Protein AF-A0A5B7HEW7-F1 (afdb_monomer_lite)

Radius of gyration: 14.36 Å; chains: 1; bounding box: 49×28×37 Å

Secondary structure (DSSP, 8-state):
--------PPSS--SS-EEEEEE-SS-TTEEEEEETTSEEEEEETTTTEEEEEEE-SS-----EE-TTS-EE----------

Organism: Portunus trituberculatus (NCBI:txid210409)

Structure (mmCIF, N/CA/C/O backbone):
data_AF-A0A5B7HEW7-F1
#
_entry.id   AF-A0A5B7HEW7-F1
#
loop_
_atom_site.group_PDB
_atom_site.id
_atom_site.type_symbol
_atom_site.label_atom_id
_atom_site.label_alt_id
_atom_site.label_comp_id
_atom_site.label_asym_id
_atom_site.label_entity_id
_atom_site.label_seq_id
_atom_site.pdbx_PDB_ins_code
_atom_site.Cartn_x
_atom_site.Cartn_y
_atom_site.Cartn_z
_atom_site.occupancy
_atom_site.B_iso_or_equiv
_atom_site.auth_seq_id
_atom_site.auth_comp_id
_atom_site.auth_asym_id
_atom_site.auth_atom_id
_atom_site.pdbx_PDB_model_num
ATOM 1 N N . MET A 1 1 ? 29.657 -16.355 -10.511 1.00 48.09 1 MET A N 1
ATOM 2 C CA . MET A 1 1 ? 28.304 -16.111 -11.053 1.00 48.09 1 MET A CA 1
ATOM 3 C C . MET A 1 1 ? 27.560 -15.279 -10.027 1.00 48.09 1 MET A C 1
ATOM 5 O O . MET A 1 1 ? 27.286 -15.801 -8.958 1.00 48.09 1 MET A O 1
ATOM 9 N N . SER A 1 2 ? 27.340 -13.984 -10.270 1.00 63.75 2 SER A N 1
ATOM 10 C CA . SER A 1 2 ? 26.440 -13.219 -9.403 1.00 63.75 2 SER A CA 1
ATOM 11 C C . SER A 1 2 ? 25.019 -13.666 -9.719 1.00 63.75 2 SER A C 1
ATOM 13 O O . SER A 1 2 ? 24.603 -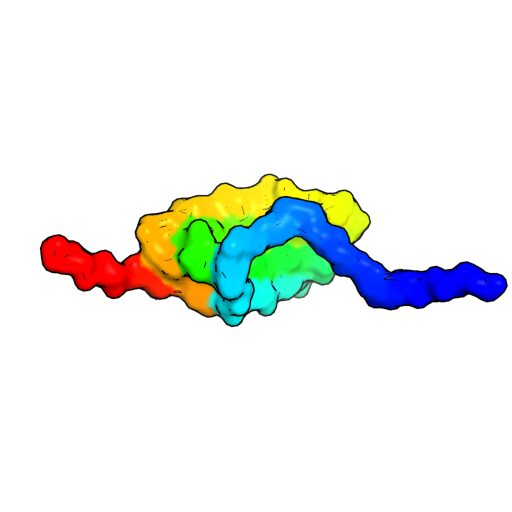13.566 -10.876 1.00 63.75 2 SER A O 1
ATOM 15 N N . GLU A 1 3 ? 24.285 -14.172 -8.735 1.00 61.78 3 GLU A N 1
ATOM 16 C CA . GLU A 1 3 ? 22.841 -14.320 -8.885 1.00 61.78 3 GLU A CA 1
ATOM 17 C C . GLU A 1 3 ? 22.265 -12.955 -9.268 1.00 61.78 3 GLU A C 1
ATOM 19 O O . GLU A 1 3 ? 22.392 -11.977 -8.527 1.00 61.78 3 GLU A O 1
ATOM 24 N N . SER A 1 4 ? 21.671 -12.866 -10.459 1.00 74.12 4 SER A N 1
ATOM 25 C CA . SER A 1 4 ? 20.820 -11.725 -10.775 1.00 74.12 4 SER A CA 1
ATOM 26 C C . SER A 1 4 ? 19.595 -11.840 -9.892 1.00 74.12 4 SER A C 1
ATOM 28 O O . SER A 1 4 ? 18.737 -12.695 -10.099 1.00 74.12 4 SER A O 1
ATOM 30 N N . ARG A 1 5 ? 19.547 -11.001 -8.863 1.00 74.19 5 ARG A N 1
ATOM 31 C CA . ARG A 1 5 ? 18.431 -10.962 -7.934 1.00 74.19 5 ARG A CA 1
ATOM 32 C C . ARG A 1 5 ? 17.211 -10.391 -8.661 1.00 74.19 5 ARG A C 1
ATOM 34 O O . ARG A 1 5 ? 17.169 -9.199 -8.947 1.00 74.19 5 ARG A O 1
ATOM 41 N N . MET A 1 6 ? 16.234 -11.241 -8.971 1.00 87.06 6 MET A N 1
ATOM 42 C CA . MET A 1 6 ? 15.002 -10.843 -9.675 1.00 87.06 6 MET A CA 1
ATOM 43 C C . MET A 1 6 ? 13.938 -10.239 -8.745 1.00 87.06 6 MET A C 1
ATOM 45 O O . MET A 1 6 ? 12.888 -9.800 -9.203 1.00 87.06 6 MET A O 1
ATOM 49 N N . GLU A 1 7 ? 14.206 -10.195 -7.440 1.00 89.12 7 GLU A N 1
ATOM 50 C CA . GLU A 1 7 ? 13.278 -9.716 -6.420 1.00 89.12 7 GLU A CA 1
ATOM 51 C C . GLU A 1 7 ? 13.999 -8.927 -5.327 1.00 89.12 7 GLU A C 1
ATOM 53 O O . GLU A 1 7 ? 15.184 -9.116 -5.061 1.00 89.12 7 GLU A O 1
ATOM 58 N N . PHE A 1 8 ? 13.284 -8.046 -4.637 1.00 91.56 8 PHE A N 1
ATOM 59 C CA . PHE A 1 8 ? 13.807 -7.374 -3.456 1.00 91.56 8 PHE A CA 1
ATOM 60 C C . PHE A 1 8 ? 12.689 -7.091 -2.458 1.00 91.56 8 PHE A C 1
ATOM 62 O O . PHE A 1 8 ? 11.514 -7.008 -2.808 1.00 91.56 8 PHE A O 1
ATOM 69 N N . ARG A 1 9 ? 13.068 -6.943 -1.185 1.00 91.25 9 ARG A N 1
ATOM 70 C CA . ARG A 1 9 ? 12.132 -6.627 -0.106 1.00 91.25 9 ARG A CA 1
ATOM 71 C C . ARG A 1 9 ? 11.9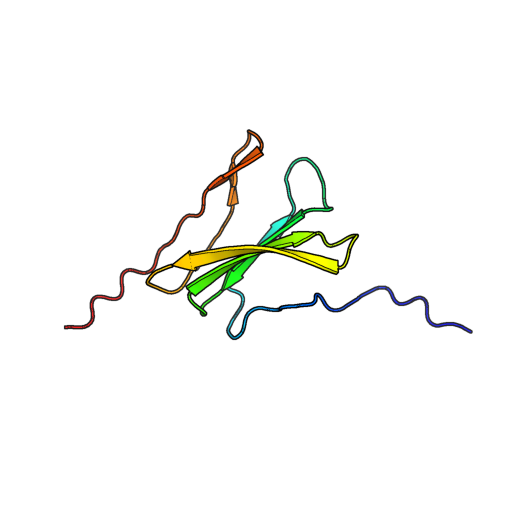93 -5.115 0.044 1.00 91.25 9 ARG A C 1
ATOM 73 O O . ARG A 1 9 ? 13.001 -4.403 0.118 1.00 91.25 9 ARG A O 1
ATOM 80 N N . LEU A 1 10 ? 10.747 -4.657 0.137 1.00 92.69 10 LEU A N 1
ATOM 81 C CA . LEU A 1 10 ? 10.440 -3.270 0.459 1.00 92.69 10 LEU A CA 1
ATOM 82 C C . LEU A 1 10 ? 10.776 -2.964 1.923 1.00 92.69 10 LEU A C 1
ATOM 84 O O . LEU A 1 10 ? 10.577 -3.801 2.803 1.00 92.69 10 LEU A O 1
ATOM 88 N N . LYS A 1 11 ? 11.296 -1.769 2.197 1.00 92.56 11 LYS A N 1
ATOM 89 C CA . LYS A 1 11 ? 11.449 -1.262 3.572 1.00 92.56 11 LYS A CA 1
ATOM 90 C C . LYS A 1 11 ? 10.090 -0.841 4.135 1.00 92.56 11 LYS A C 1
ATOM 92 O O . LYS A 1 11 ? 9.194 -0.516 3.368 1.00 92.56 11 LYS A O 1
ATOM 97 N N . ASN A 1 12 ? 9.951 -0.790 5.463 1.00 91.00 12 ASN A N 1
ATOM 98 C CA . ASN A 1 12 ? 8.729 -0.335 6.149 1.00 91.00 12 ASN A CA 1
ATOM 99 C C . ASN A 1 12 ? 7.467 -1.080 5.680 1.00 91.00 12 ASN A C 1
ATOM 101 O O . ASN A 1 12 ? 6.460 -0.466 5.317 1.00 91.00 12 ASN A O 1
ATOM 105 N N . THR A 1 13 ? 7.530 -2.412 5.667 1.00 90.75 13 THR A N 1
ATOM 106 C CA . THR A 1 13 ? 6.390 -3.267 5.315 1.00 90.75 13 THR A CA 1
ATOM 107 C C . THR A 1 13 ? 5.260 -3.140 6.339 1.00 90.75 13 THR A C 1
ATOM 109 O O . THR A 1 13 ? 5.528 -2.803 7.498 1.00 90.75 13 THR A O 1
ATOM 112 N N . PRO A 1 14 ? 4.001 -3.396 5.942 1.00 92.75 14 PRO A N 1
ATOM 113 C CA . PRO A 1 14 ? 2.890 -3.519 6.880 1.00 92.75 14 PRO A CA 1
ATOM 114 C C . PRO A 1 14 ? 3.180 -4.511 8.008 1.00 92.75 14 PRO A C 1
ATOM 116 O O . PRO A 1 14 ? 3.917 -5.478 7.810 1.00 92.75 14 PRO A O 1
ATOM 119 N N . ASN A 1 15 ? 2.619 -4.242 9.188 1.00 92.88 15 ASN A N 1
ATOM 120 C CA . ASN A 1 15 ? 2.831 -5.068 10.384 1.00 92.88 15 ASN A CA 1
ATOM 121 C C . ASN A 1 15 ? 1.810 -6.212 10.511 1.00 92.88 15 ASN A C 1
ATOM 123 O O . ASN A 1 15 ? 1.863 -6.968 11.475 1.00 92.88 15 ASN A O 1
ATOM 127 N N . ASP A 1 16 ? 0.884 -6.317 9.557 1.00 93.31 16 ASP A N 1
ATOM 128 C CA . ASP A 1 16 ? -0.186 -7.313 9.523 1.00 93.31 16 ASP A CA 1
ATOM 129 C C . ASP A 1 16 ? -0.497 -7.702 8.061 1.00 93.31 16 ASP A C 1
ATOM 131 O O . ASP A 1 16 ? 0.184 -7.274 7.122 1.00 93.31 16 ASP A O 1
ATOM 135 N N . CYS A 1 17 ? -1.520 -8.530 7.860 1.00 93.62 17 CYS A N 1
ATOM 136 C CA . CYS A 1 17 ? -1.914 -9.109 6.587 1.00 93.62 17 CYS A CA 1
ATOM 137 C C . CYS A 1 17 ? -2.190 -8.043 5.519 1.00 93.62 17 CYS A C 1
ATOM 139 O O . CYS A 1 17 ? -3.108 -7.227 5.642 1.00 93.62 17 CYS A O 1
ATOM 141 N N . ILE A 1 18 ? -1.450 -8.127 4.414 1.00 95.00 18 ILE A N 1
ATOM 142 C CA . ILE A 1 18 ? -1.694 -7.338 3.204 1.00 95.00 18 ILE A CA 1
ATOM 143 C C . ILE A 1 18 ? -2.967 -7.853 2.530 1.00 95.00 18 ILE A C 1
ATOM 145 O O . ILE A 1 18 ? -3.095 -9.050 2.287 1.00 95.00 18 ILE A O 1
ATOM 149 N N . GLN A 1 19 ? -3.895 -6.951 2.216 1.00 94.00 19 GLN A N 1
ATOM 150 C CA . GLN A 1 19 ? -5.180 -7.294 1.593 1.00 94.00 19 GLN A CA 1
ATOM 151 C C . GLN A 1 19 ? -5.225 -6.966 0.109 1.00 94.00 19 GLN A C 1
ATOM 153 O O . GLN A 1 19 ? -5.798 -7.709 -0.681 1.00 94.00 19 GLN A O 1
ATOM 158 N N . SER A 1 20 ? -4.607 -5.855 -0.285 1.00 93.50 20 SER A N 1
ATOM 159 C CA . SER A 1 20 ? -4.618 -5.407 -1.670 1.00 93.50 20 SER A CA 1
ATOM 160 C C . SER A 1 20 ? -3.339 -4.663 -2.001 1.00 93.50 20 SER A C 1
ATOM 162 O O . SER A 1 20 ? -2.799 -3.919 -1.179 1.00 93.50 20 SER A O 1
ATOM 164 N N . VAL A 1 21 ? -2.868 -4.875 -3.225 1.00 94.19 21 VAL A N 1
ATOM 165 C CA . VAL A 1 21 ? -1.734 -4.174 -3.817 1.00 94.19 21 VAL A CA 1
ATOM 166 C C . VAL A 1 21 ? -2.133 -3.676 -5.200 1.00 94.19 21 VAL A C 1
ATOM 168 O O . VAL A 1 21 ? -2.746 -4.416 -5.975 1.00 94.19 21 VAL A O 1
ATOM 171 N N . LYS A 1 22 ? -1.812 -2.421 -5.518 1.00 93.00 22 LYS A N 1
ATOM 172 C CA . LYS A 1 22 ? -2.072 -1.820 -6.835 1.00 93.00 22 LYS A CA 1
ATOM 173 C C . LYS A 1 22 ? -0.857 -1.027 -7.285 1.00 93.00 22 LYS A C 1
ATOM 175 O O . LYS A 1 22 ? -0.346 -0.211 -6.524 1.00 93.00 22 LYS A O 1
ATOM 180 N N . PHE A 1 23 ? -0.420 -1.228 -8.522 1.00 92.81 23 PHE A N 1
ATOM 181 C CA . PHE A 1 23 ? 0.548 -0.328 -9.144 1.00 92.81 23 PHE A CA 1
ATOM 182 C C . PHE A 1 23 ? -0.141 0.945 -9.638 1.00 92.81 23 PHE A C 1
ATOM 184 O O . PHE A 1 23 ? -1.330 0.935 -9.968 1.00 92.81 23 PHE A O 1
ATOM 191 N N . GLY A 1 24 ? 0.614 2.040 -9.673 1.00 88.75 24 GLY A N 1
ATOM 192 C CA . GLY A 1 24 ? 0.152 3.309 -10.214 1.00 88.75 24 GLY A CA 1
ATOM 193 C C . GLY A 1 24 ? -0.259 3.168 -11.687 1.00 88.75 24 GLY A C 1
ATOM 194 O O . GLY A 1 24 ? 0.446 2.509 -12.451 1.00 88.75 24 GLY A O 1
ATOM 195 N N . PRO A 1 25 ? -1.363 3.804 -12.120 1.00 85.25 25 PRO A N 1
ATOM 196 C CA . PRO A 1 25 ? -1.882 3.655 -13.482 1.00 85.25 25 PRO A CA 1
ATOM 197 C C . PRO A 1 25 ? -0.953 4.264 -14.542 1.00 85.25 25 PRO A C 1
ATOM 199 O O . PRO A 1 25 ? -0.899 3.776 -15.664 1.00 85.25 25 PRO A O 1
ATOM 202 N N . SER A 1 26 ? -0.211 5.314 -14.180 1.00 85.00 26 SER A N 1
ATOM 203 C CA . SER A 1 26 ? 0.705 6.022 -15.085 1.00 85.00 26 SER A CA 1
ATOM 204 C C . SER A 1 26 ? 2.141 5.494 -15.024 1.00 85.00 26 SER A C 1
ATOM 206 O O . SER A 1 26 ? 2.914 5.703 -15.952 1.00 85.00 26 SER A O 1
ATOM 208 N N . SER A 1 27 ? 2.532 4.867 -13.910 1.00 86.31 27 SER A N 1
ATOM 209 C CA . SER A 1 27 ? 3.895 4.382 -13.686 1.00 86.31 27 SER A CA 1
ATOM 210 C C . SER A 1 27 ? 3.916 3.266 -12.647 1.00 86.31 27 SER A C 1
ATOM 212 O O . SER A 1 27 ? 3.390 3.419 -11.542 1.00 86.31 27 SER A O 1
ATOM 214 N N . SER A 1 28 ? 4.628 2.185 -12.970 1.00 88.88 28 SER A N 1
ATOM 215 C CA . SER A 1 28 ? 4.906 1.071 -12.056 1.00 88.88 28 SER A CA 1
ATOM 216 C C . SER A 1 28 ? 5.900 1.425 -10.942 1.00 88.88 28 SER A C 1
ATOM 218 O O . SER A 1 28 ? 6.192 0.580 -10.102 1.00 88.88 28 SER A O 1
ATOM 220 N N . GLN A 1 29 ? 6.412 2.661 -10.899 1.00 93.19 29 GLN A N 1
ATOM 221 C CA . GLN A 1 29 ? 7.236 3.154 -9.791 1.00 93.19 29 GLN A CA 1
ATOM 222 C C . GLN A 1 29 ? 6.457 3.203 -8.473 1.00 93.19 29 GLN A C 1
ATOM 224 O O . GLN A 1 29 ? 7.039 3.011 -7.406 1.00 93.19 29 GLN A O 1
ATOM 229 N N . PHE A 1 30 ? 5.155 3.483 -8.533 1.00 92.62 30 PHE A N 1
ATOM 230 C CA . PHE A 1 30 ? 4.336 3.638 -7.340 1.00 92.62 30 PHE A CA 1
ATOM 231 C C . PHE A 1 30 ? 3.521 2.382 -7.063 1.00 92.62 30 PHE A C 1
ATOM 233 O O . PHE A 1 30 ? 2.852 1.860 -7.954 1.00 92.62 30 PHE A O 1
ATOM 240 N N . LEU A 1 31 ? 3.548 1.931 -5.812 1.00 93.94 31 LEU A N 1
ATOM 241 C CA . LEU A 1 31 ? 2.799 0.774 -5.334 1.00 93.94 31 LEU A CA 1
ATOM 242 C C . LEU A 1 31 ? 1.976 1.172 -4.111 1.00 93.94 31 LEU A C 1
ATOM 244 O O . LEU A 1 31 ? 2.528 1.601 -3.099 1.00 93.94 31 LEU A O 1
ATOM 248 N N . LEU A 1 32 ? 0.661 1.026 -4.202 1.00 93.38 32 LEU A N 1
ATOM 249 C CA . LEU A 1 32 ? -0.267 1.228 -3.097 1.00 93.38 32 LEU A CA 1
ATOM 250 C C . LEU A 1 32 ? -0.551 -0.115 -2.425 1.00 93.38 32 LEU A C 1
ATOM 252 O O . LEU A 1 32 ? -0.773 -1.109 -3.117 1.00 93.38 32 LEU A O 1
ATOM 256 N N . VAL A 1 33 ? -0.531 -0.140 -1.096 1.00 95.00 33 VAL A N 1
ATOM 257 C CA . VAL A 1 33 ? -0.704 -1.351 -0.286 1.00 95.00 33 VAL A CA 1
ATOM 258 C C . VAL A 1 33 ? -1.722 -1.084 0.816 1.00 95.00 33 VAL A C 1
ATOM 260 O O . VAL A 1 33 ? -1.545 -0.146 1.593 1.00 95.00 33 VAL A O 1
ATOM 263 N N . ALA A 1 34 ? -2.759 -1.916 0.894 1.00 94.44 34 ALA A N 1
ATOM 264 C CA . ALA A 1 34 ? -3.749 -1.940 1.969 1.00 94.44 34 ALA A CA 1
ATOM 265 C C . ALA A 1 34 ? -3.485 -3.112 2.920 1.00 94.44 34 ALA A C 1
ATOM 267 O O . ALA A 1 34 ? -3.086 -4.195 2.478 1.00 94.44 34 ALA A O 1
ATOM 268 N N . SER A 1 35 ? -3.713 -2.904 4.215 1.00 94.44 35 SER A N 1
ATOM 269 C CA . SER A 1 35 ? -3.373 -3.876 5.252 1.00 94.44 35 SER A CA 1
ATOM 270 C C . SER A 1 35 ? -4.351 -3.866 6.437 1.00 94.44 35 SER A C 1
ATOM 272 O O . SER A 1 35 ? -5.012 -2.862 6.727 1.00 94.44 35 SER A O 1
ATOM 274 N N . TRP A 1 36 ? -4.413 -4.999 7.147 1.00 93.75 36 TRP A N 1
ATOM 275 C CA . TRP A 1 36 ? -5.158 -5.163 8.405 1.00 93.75 36 TRP A CA 1
ATOM 276 C C . TRP A 1 36 ? -4.598 -4.354 9.573 1.00 93.75 36 TRP A C 1
ATOM 278 O O . TRP A 1 36 ? -5.349 -4.017 10.485 1.00 93.75 36 TRP A O 1
ATOM 288 N N . ASP A 1 37 ? -3.343 -3.899 9.488 1.00 93.06 37 ASP A N 1
ATOM 289 C CA . ASP A 1 37 ? -2.733 -2.965 10.453 1.00 93.06 37 ASP A CA 1
ATOM 290 C C . ASP A 1 37 ? -3.344 -1.547 10.403 1.00 93.06 37 ASP A C 1
ATOM 292 O O . ASP A 1 37 ? -2.787 -0.588 10.946 1.00 93.06 37 ASP A O 1
ATOM 296 N N . LYS A 1 38 ? -4.502 -1.420 9.744 1.00 92.31 38 LYS A N 1
ATOM 297 C CA . LYS A 1 38 ? -5.281 -0.204 9.539 1.00 92.31 38 LYS A CA 1
ATOM 298 C C . LYS A 1 38 ? -4.514 0.851 8.745 1.00 92.31 38 LYS A C 1
ATOM 300 O O . LYS A 1 38 ? -4.829 2.033 8.849 1.00 92.31 38 LYS A O 1
ATOM 305 N N . SER A 1 39 ? -3.507 0.455 7.965 1.00 92.81 39 SER A N 1
ATOM 306 C CA . SER A 1 39 ? -2.714 1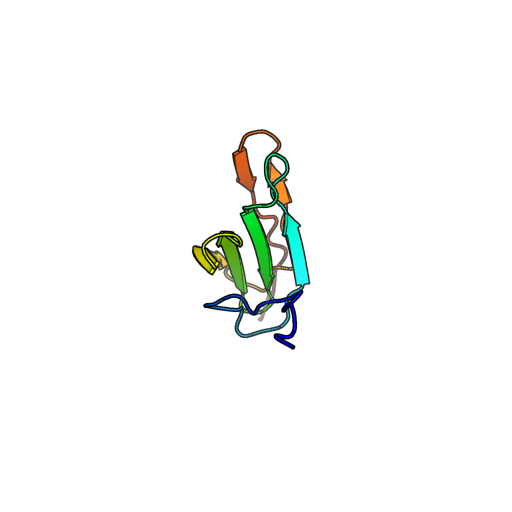.383 7.164 1.00 92.81 39 SER A CA 1
ATOM 307 C C . SER A 1 39 ? -2.897 1.180 5.660 1.00 92.81 39 SER A C 1
ATOM 309 O O . SER A 1 39 ? -3.018 0.061 5.157 1.00 92.81 39 SER A O 1
ATOM 311 N N . VAL A 1 40 ? -2.888 2.299 4.935 1.00 93.31 40 VAL A N 1
ATOM 312 C CA . VAL A 1 40 ? -2.632 2.347 3.494 1.00 93.31 40 VAL A CA 1
ATOM 313 C C . VAL A 1 40 ? -1.267 2.976 3.288 1.00 93.31 40 VAL A C 1
ATOM 315 O O . VAL A 1 40 ? -1.021 4.091 3.749 1.00 93.31 40 VAL A O 1
ATOM 318 N N . ARG A 1 41 ? -0.373 2.281 2.590 1.00 93.81 41 ARG A N 1
ATOM 319 C CA . ARG A 1 41 ? 0.997 2.742 2.341 1.00 93.81 41 ARG A CA 1
ATOM 320 C C . ARG A 1 41 ? 1.238 2.913 0.851 1.00 93.81 41 ARG A C 1
ATOM 322 O O . ARG A 1 41 ? 0.863 2.055 0.057 1.00 93.81 41 ARG A O 1
ATOM 329 N N . LEU A 1 42 ? 1.876 4.018 0.482 1.00 93.56 42 LEU A N 1
ATOM 330 C CA . LEU A 1 42 ? 2.352 4.279 -0.873 1.00 93.56 42 LEU A CA 1
ATOM 331 C C . LEU A 1 42 ? 3.868 4.108 -0.901 1.00 93.56 42 LEU A C 1
ATOM 333 O O . LEU A 1 42 ? 4.590 4.846 -0.228 1.00 93.56 42 LEU A O 1
ATOM 337 N N . PHE A 1 43 ? 4.351 3.177 -1.709 1.00 95.12 43 PHE A N 1
ATOM 338 C CA . PHE A 1 43 ? 5.767 2.918 -1.921 1.00 95.12 43 PHE A CA 1
ATOM 339 C C . PHE A 1 43 ? 6.240 3.479 -3.256 1.00 95.12 43 PHE A C 1
ATOM 341 O O . PHE A 1 43 ? 5.517 3.455 -4.249 1.00 95.12 43 PHE A O 1
ATOM 348 N N . ASP A 1 44 ? 7.483 3.943 -3.264 1.00 94.25 44 ASP A N 1
ATOM 349 C CA . ASP A 1 44 ? 8.315 4.084 -4.449 1.00 94.25 44 ASP A CA 1
ATOM 350 C C . ASP A 1 44 ? 9.201 2.838 -4.541 1.00 94.25 44 ASP A C 1
ATOM 352 O O . ASP A 1 44 ? 10.121 2.656 -3.735 1.00 94.25 44 ASP A O 1
ATOM 356 N N . VAL A 1 45 ? 8.889 1.952 -5.487 1.00 93.75 45 VAL A N 1
ATOM 357 C CA . VAL A 1 45 ? 9.592 0.672 -5.631 1.00 93.75 45 VAL A CA 1
ATOM 358 C C . VAL A 1 45 ? 10.982 0.847 -6.240 1.00 93.75 45 VAL A C 1
ATOM 360 O O . VAL A 1 45 ? 11.867 0.057 -5.936 1.00 93.75 45 VAL A O 1
ATOM 363 N N . VAL A 1 46 ? 11.211 1.903 -7.028 1.00 92.50 46 VAL A N 1
ATOM 364 C CA . VAL A 1 46 ? 12.517 2.176 -7.655 1.00 92.50 46 VAL A CA 1
ATOM 365 C C . VAL A 1 46 ? 13.527 2.606 -6.596 1.00 92.50 46 VAL A C 1
ATOM 367 O O . VAL A 1 46 ? 14.649 2.109 -6.560 1.00 92.50 46 VAL A O 1
ATOM 370 N N . ASN A 1 47 ? 13.106 3.487 -5.685 1.00 93.12 47 ASN A N 1
ATOM 371 C CA . ASN A 1 47 ? 13.953 3.982 -4.598 1.00 93.12 47 ASN A CA 1
ATOM 372 C C . ASN A 1 47 ? 13.873 3.129 -3.318 1.00 93.12 47 ASN A C 1
ATOM 374 O O . A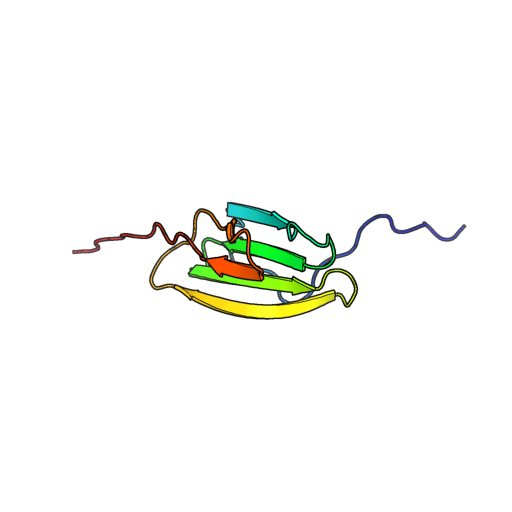SN A 1 47 ? 14.551 3.433 -2.335 1.00 93.12 47 ASN A O 1
ATOM 378 N N . ASN A 1 48 ? 13.040 2.082 -3.310 1.00 93.69 48 ASN A N 1
ATOM 379 C CA . ASN A 1 48 ? 12.749 1.238 -2.149 1.00 93.69 48 ASN A CA 1
ATOM 380 C C . ASN A 1 48 ? 12.424 2.062 -0.883 1.00 93.69 48 ASN A C 1
ATOM 382 O O . ASN A 1 48 ? 13.055 1.915 0.172 1.00 93.69 48 ASN A O 1
ATOM 386 N N . ASN A 1 49 ? 11.459 2.976 -1.011 1.00 94.81 49 ASN A N 1
ATOM 387 C CA . ASN A 1 49 ? 11.084 3.906 0.052 1.00 94.81 49 ASN A CA 1
ATOM 388 C C . ASN A 1 49 ? 9.557 4.020 0.187 1.00 94.81 49 ASN A C 1
ATOM 390 O O . ASN A 1 49 ? 8.835 4.094 -0.806 1.00 94.81 49 ASN A O 1
ATOM 394 N N . MET A 1 50 ? 9.060 4.058 1.424 1.00 94.75 50 MET A N 1
ATOM 395 C CA . MET A 1 50 ? 7.667 4.379 1.721 1.00 94.75 50 MET A CA 1
ATOM 396 C C . MET A 1 50 ? 7.476 5.896 1.665 1.00 94.75 50 MET A C 1
ATOM 398 O O . MET A 1 50 ? 8.001 6.631 2.497 1.00 94.75 50 MET A O 1
ATOM 402 N N . ARG A 1 51 ? 6.693 6.369 0.698 1.00 93.31 51 ARG A N 1
ATOM 403 C CA . ARG A 1 51 ? 6.437 7.799 0.507 1.00 93.31 51 ARG A CA 1
ATOM 404 C C . ARG A 1 51 ? 5.378 8.339 1.450 1.00 93.31 51 ARG A C 1
ATOM 406 O O . ARG A 1 51 ? 5.524 9.455 1.933 1.00 93.31 51 ARG A O 1
ATOM 413 N N . LEU A 1 52 ? 4.302 7.583 1.649 1.00 92.31 52 LEU A N 1
ATOM 414 C CA . LEU A 1 52 ? 3.158 7.994 2.459 1.00 92.31 52 LEU A CA 1
ATOM 415 C C . LEU A 1 52 ? 2.599 6.797 3.220 1.00 92.31 52 LEU A C 1
ATOM 417 O O . LEU A 1 52 ? 2.612 5.672 2.719 1.00 92.31 52 LEU A O 1
ATOM 421 N N . GLN A 1 53 ? 2.055 7.076 4.398 1.00 93.12 53 GLN A N 1
ATOM 422 C CA . GLN A 1 53 ? 1.244 6.155 5.175 1.00 93.12 53 GLN A CA 1
ATOM 423 C C . GLN A 1 53 ? 0.017 6.910 5.677 1.00 93.12 53 GLN A C 1
ATOM 425 O O . GLN A 1 53 ? 0.144 7.973 6.282 1.00 93.12 53 GLN A O 1
ATOM 430 N N . TYR A 1 54 ? -1.158 6.343 5.439 1.00 91.50 54 TYR A N 1
ATOM 431 C CA . TYR A 1 54 ? -2.420 6.809 5.991 1.00 91.50 54 TYR A CA 1
ATOM 432 C C . TYR A 1 54 ? -2.956 5.777 6.962 1.00 91.50 54 TYR A C 1
ATOM 434 O O . TYR A 1 54 ? -3.081 4.604 6.620 1.00 91.50 54 TYR A O 1
ATOM 442 N N . GLN A 1 55 ? -3.265 6.232 8.171 1.00 90.88 55 GLN A N 1
ATOM 443 C CA . GLN A 1 55 ? -3.838 5.399 9.213 1.00 90.88 55 GLN A CA 1
ATOM 444 C C . GLN A 1 55 ? -5.360 5.564 9.225 1.00 90.88 55 GLN A C 1
ATOM 446 O O . GLN A 1 55 ? -5.878 6.680 9.236 1.00 90.88 55 GLN A O 1
ATOM 451 N N . HIS A 1 56 ? -6.067 4.443 9.244 1.00 88.50 56 HIS A N 1
ATOM 452 C CA . HIS A 1 56 ? -7.514 4.339 9.344 1.00 88.50 56 HIS A CA 1
ATOM 453 C C . HIS A 1 56 ? -7.924 3.849 10.741 1.00 88.50 56 HIS A C 1
ATOM 455 O O . HIS A 1 56 ? -7.119 3.314 11.505 1.00 88.50 56 HIS A O 1
ATOM 461 N N . SER A 1 57 ? -9.199 4.032 11.091 1.00 88.50 57 SER A N 1
ATOM 462 C CA . SER A 1 57 ? -9.765 3.562 12.365 1.00 88.50 57 SER A CA 1
ATOM 463 C C . SER A 1 57 ? -9.930 2.036 12.429 1.00 88.50 57 SER A C 1
ATOM 465 O O . SER A 1 57 ? -9.914 1.457 13.520 1.00 88.50 57 SER A O 1
ATOM 467 N N . GLY A 1 58 ? -10.033 1.379 11.271 1.00 88.00 58 GLY A N 1
ATOM 468 C CA . GLY A 1 58 ? -10.213 -0.064 11.131 1.00 88.00 58 GLY A CA 1
ATOM 469 C C . GLY A 1 58 ? -9.386 -0.662 9.986 1.00 88.00 58 GLY A C 1
ATOM 470 O O . GLY A 1 58 ? -8.702 0.084 9.276 1.00 88.00 58 GLY A O 1
ATOM 471 N N . PRO A 1 59 ? -9.428 -1.996 9.826 1.00 89.50 59 PRO A N 1
ATOM 472 C CA . PRO A 1 59 ? -8.713 -2.710 8.770 1.00 89.50 59 PRO A CA 1
ATOM 473 C C . PRO A 1 59 ? -9.029 -2.160 7.378 1.00 89.50 59 PRO A C 1
ATOM 475 O O . PRO A 1 59 ? -10.162 -1.756 7.104 1.00 89.50 59 PRO A O 1
ATOM 478 N N . VAL A 1 60 ? -8.032 -2.150 6.488 1.00 89.19 60 VAL A N 1
ATOM 479 C CA . VAL A 1 60 ? -8.220 -1.706 5.102 1.00 89.19 60 VAL A CA 1
ATOM 480 C C . VAL A 1 60 ? -8.173 -2.908 4.173 1.00 89.19 60 VAL A C 1
ATOM 482 O O . VAL A 1 60 ? -7.146 -3.572 4.051 1.00 89.19 60 VAL A O 1
ATOM 485 N N . LEU A 1 61 ? -9.299 -3.174 3.514 1.00 90.62 61 LEU A N 1
ATOM 486 C CA . LEU A 1 61 ? -9.487 -4.367 2.688 1.00 90.62 61 LEU A CA 1
ATOM 487 C C . LEU A 1 61 ? -9.137 -4.145 1.215 1.00 90.62 61 LEU A C 1
ATOM 489 O O . LEU A 1 61 ? -8.726 -5.079 0.536 1.00 90.62 61 LEU A O 1
ATOM 493 N N . ASP A 1 62 ? -9.271 -2.917 0.711 1.00 88.81 62 ASP A N 1
ATOM 494 C CA . ASP A 1 62 ? -8.912 -2.606 -0.668 1.00 88.81 62 ASP A CA 1
ATOM 495 C C . ASP A 1 62 ? -8.424 -1.162 -0.828 1.00 88.81 62 ASP A C 1
ATOM 497 O O . ASP A 1 62 ? -8.676 -0.285 -0.001 1.00 88.81 62 ASP A O 1
ATOM 501 N N . CYS A 1 63 ? -7.688 -0.912 -1.906 1.00 87.50 63 CYS A N 1
ATOM 502 C CA . CYS A 1 63 ? -7.203 0.411 -2.269 1.00 87.50 63 CYS A CA 1
ATOM 503 C C . CYS A 1 63 ? -7.162 0.560 -3.793 1.00 87.50 63 CYS A C 1
ATOM 505 O O . CYS A 1 63 ? -7.031 -0.420 -4.523 1.00 87.50 63 CYS A O 1
ATOM 507 N N . CYS A 1 64 ? -7.279 1.7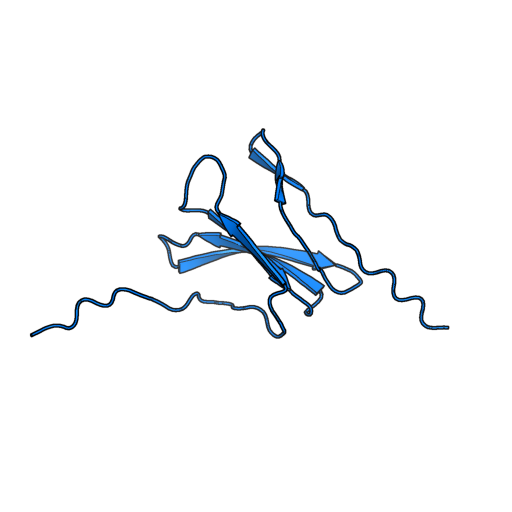93 -4.288 1.00 88.94 64 CYS A N 1
ATOM 508 C CA . CYS A 1 64 ? -7.254 2.079 -5.719 1.00 88.94 64 CYS A CA 1
ATOM 509 C C . CYS A 1 64 ? -6.632 3.456 -5.991 1.00 88.94 64 CYS A C 1
ATOM 511 O O . CYS A 1 64 ? -6.660 4.353 -5.148 1.00 88.94 64 CYS A O 1
ATOM 513 N N . PHE A 1 65 ? -6.073 3.637 -7.184 1.00 83.75 65 PHE A N 1
ATOM 514 C CA . PHE A 1 65 ? -5.684 4.957 -7.670 1.00 83.75 65 PHE A CA 1
ATOM 515 C C . PHE A 1 65 ? -6.881 5.625 -8.345 1.00 83.75 65 PHE A C 1
ATOM 517 O O . PHE A 1 65 ? -7.572 5.005 -9.151 1.00 83.75 65 PHE A O 1
ATOM 524 N N . GLN A 1 66 ? -7.114 6.908 -8.072 1.00 77.12 66 GLN A N 1
ATOM 525 C CA . GLN A 1 66 ? -8.054 7.678 -8.879 1.00 77.12 66 GLN A CA 1
ATOM 526 C C . GLN A 1 66 ? -7.399 7.994 -10.230 1.00 77.12 66 GLN A C 1
ATOM 528 O O . GLN A 1 66 ? -6.208 8.302 -10.289 1.00 77.12 66 GLN A O 1
ATOM 533 N N . ALA A 1 67 ? -8.192 7.992 -11.304 1.00 62.59 67 ALA A N 1
ATOM 534 C CA . ALA A 1 67 ? -7.768 8.213 -12.694 1.00 62.59 67 ALA A CA 1
ATOM 535 C C . ALA A 1 67 ? -7.112 9.587 -12.997 1.00 62.59 67 ALA A C 1
ATOM 537 O O . ALA A 1 67 ? -6.867 9.913 -14.152 1.00 62.59 67 ALA A O 1
ATOM 538 N N . SER A 1 68 ? -6.809 10.403 -11.985 1.00 55.22 68 SER A N 1
ATOM 539 C CA . SER A 1 68 ? -6.274 11.762 -12.125 1.00 55.22 68 SER A CA 1
ATOM 540 C C . SER A 1 68 ? -5.177 12.088 -11.101 1.00 55.22 68 SER A C 1
ATOM 542 O O . SER A 1 68 ? -5.149 13.190 -10.559 1.00 55.22 68 SER A O 1
ATOM 544 N N . ASN A 1 69 ? -4.286 11.134 -10.801 1.00 53.44 69 ASN A N 1
ATOM 545 C CA . ASN A 1 69 ? -3.150 11.305 -9.874 1.00 53.44 69 ASN A CA 1
ATOM 546 C C . ASN A 1 69 ? -3.528 11.662 -8.418 1.00 53.44 69 ASN A C 1
ATOM 548 O O . ASN A 1 69 ? -2.677 12.092 -7.643 1.00 53.44 69 ASN A O 1
ATOM 552 N N . VAL A 1 70 ? -4.787 11.457 -8.026 1.00 50.59 70 VAL A N 1
ATOM 553 C CA . VAL A 1 70 ? -5.248 11.581 -6.636 1.00 50.59 70 VAL A CA 1
ATOM 554 C C . VAL A 1 70 ? -5.371 10.174 -6.054 1.00 50.59 70 VAL A C 1
ATOM 556 O O . VAL A 1 70 ? -5.900 9.271 -6.699 1.00 50.59 70 VAL A O 1
ATOM 559 N N . VAL A 1 71 ? -4.873 9.945 -4.843 1.00 49.03 71 VAL A N 1
ATOM 560 C CA . VAL A 1 71 ? -5.074 8.657 -4.167 1.00 49.03 71 VAL A CA 1
ATOM 561 C C . VAL A 1 71 ? -6.407 8.726 -3.421 1.00 49.03 71 VAL A C 1
ATOM 563 O O . VAL A 1 71 ? -6.597 9.600 -2.578 1.00 49.03 71 VAL A O 1
ATOM 566 N N . ARG A 1 72 ? -7.351 7.835 -3.752 1.00 52.41 72 ARG A N 1
ATOM 567 C CA . ARG A 1 72 ? -8.586 7.639 -2.980 1.00 52.41 72 ARG A CA 1
ATOM 568 C C . ARG A 1 72 ? -8.602 6.221 -2.433 1.00 52.41 72 ARG A C 1
ATOM 570 O O . ARG A 1 72 ? -8.513 5.253 -3.174 1.00 52.41 72 ARG A O 1
ATOM 577 N N . TRP A 1 73 ? -8.745 6.107 -1.126 1.00 52.81 73 TRP A N 1
ATOM 578 C CA . TRP A 1 73 ? -8.820 4.845 -0.399 1.00 52.81 73 TRP A CA 1
ATOM 579 C C . TRP A 1 73 ? -10.281 4.542 -0.071 1.00 52.81 73 TRP A C 1
ATOM 581 O O . TRP A 1 73 ? -10.992 5.399 0.455 1.00 52.81 73 TRP A O 1
ATOM 591 N N . ILE A 1 74 ? -10.729 3.323 -0.368 1.00 54.28 74 ILE A N 1
ATOM 592 C CA . ILE A 1 74 ? -12.009 2.809 0.120 1.00 54.28 74 ILE A CA 1
ATOM 593 C C . ILE A 1 74 ? -11.687 2.018 1.387 1.00 54.28 74 ILE A C 1
ATOM 595 O O . ILE A 1 74 ? -11.284 0.863 1.328 1.00 54.28 74 ILE A O 1
ATOM 599 N N . ALA A 1 75 ? -11.821 2.659 2.547 1.00 52.88 75 ALA A N 1
ATOM 600 C CA . ALA A 1 75 ? -11.744 1.958 3.821 1.00 52.88 75 ALA A CA 1
ATOM 601 C C . ALA A 1 75 ? -13.109 1.331 4.117 1.00 52.88 75 ALA A C 1
ATOM 603 O O . ALA A 1 75 ? -14.080 2.044 4.368 1.00 52.88 75 ALA A O 1
ATOM 604 N N . ILE A 1 76 ? -13.188 0.003 4.094 1.00 61.97 76 ILE A N 1
ATOM 605 C CA . ILE A 1 76 ? -14.323 -0.728 4.657 1.00 61.97 76 ILE A CA 1
ATOM 606 C C . ILE A 1 76 ? -13.818 -1.374 5.942 1.00 61.97 76 ILE A C 1
ATOM 608 O O . ILE A 1 76 ? -13.130 -2.385 5.905 1.00 61.97 76 ILE A O 1
ATOM 612 N N . GLY A 1 77 ? -14.123 -0.745 7.072 1.00 50.53 77 GLY A N 1
ATOM 613 C CA . GLY A 1 77 ? -13.706 -1.200 8.395 1.00 50.53 77 GLY A CA 1
ATOM 614 C C . GLY A 1 77 ? -14.662 -0.660 9.444 1.00 50.53 77 GLY A C 1
ATOM 615 O O . GLY A 1 77 ? -14.284 0.160 10.277 1.00 50.53 77 GLY A O 1
ATOM 616 N N . ARG A 1 78 ? -15.939 -1.041 9.348 1.00 46.00 78 ARG A N 1
ATOM 617 C CA . ARG A 1 78 ? -16.919 -0.762 10.396 1.00 46.00 78 ARG A CA 1
ATOM 618 C C . ARG A 1 78 ? -16.905 -1.933 11.371 1.00 46.00 78 ARG A C 1
ATOM 620 O O . ARG A 1 78 ? -17.722 -2.836 11.257 1.00 46.00 78 ARG A O 1
ATOM 627 N N . GLU A 1 79 ? -15.978 -1.906 12.318 1.00 48.62 79 GLU A N 1
ATOM 628 C CA . GLU A 1 79 ? -16.105 -2.723 13.521 1.00 48.62 79 GLU A CA 1
ATOM 629 C C . GLU A 1 79 ? -16.885 -1.898 14.544 1.00 48.62 79 GLU A C 1
ATOM 631 O O . GLU A 1 79 ? -16.340 -1.050 15.247 1.00 48.62 79 GLU A O 1
ATOM 636 N N . HIS A 1 80 ? -18.205 -2.094 14.560 1.00 39.06 80 HIS A N 1
ATOM 637 C CA . HIS A 1 80 ? -18.978 -1.846 15.771 1.00 39.06 80 HIS A CA 1
ATOM 638 C C . HIS A 1 80 ? -18.513 -2.884 16.793 1.00 39.06 80 HIS A C 1
ATOM 640 O O . HIS A 1 80 ? -18.898 -4.046 16.694 1.00 39.06 80 HIS A O 1
ATOM 646 N N . TYR A 1 81 ? -17.674 -2.482 17.741 1.00 42.75 81 TYR A N 1
ATOM 64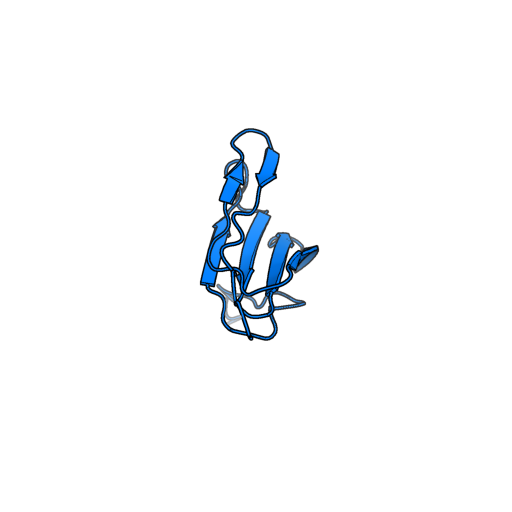7 C CA . TYR A 1 81 ? -17.624 -3.159 19.031 1.00 42.75 81 TYR A CA 1
ATOM 648 C C . TYR A 1 81 ? -18.507 -2.361 19.990 1.00 42.75 81 TYR A C 1
ATOM 650 O O . TYR A 1 81 ? -18.443 -1.131 20.000 1.00 42.75 81 TYR A O 1
ATOM 658 N N . LEU A 1 82 ? -19.390 -3.097 20.670 1.00 37.31 82 LEU A N 1
ATOM 659 C CA . LEU A 1 82 ? -20.356 -2.639 21.673 1.00 37.31 82 LEU A CA 1
ATOM 660 C C . LEU A 1 82 ? -19.741 -1.694 22.713 1.00 37.31 82 LEU A C 1
ATOM 662 O O . LEU A 1 82 ? -18.576 -1.935 23.104 1.00 37.31 82 LEU A O 1
#

pLDDT: mean 81.83, std 17.33, range [37.31, 95.12]

InterPro domains:
  IPR015943 WD40/YVTN repeat-like-containing domain superfamily [G3DSA:2.130.10.10] (6-79)
  IPR036322 WD40-repeat-containing domain superfamily [SSF50978] (12-77)

Foldseek 3Di:
DPPPPPDDDAPPDDPADWQDWDADPVDNQWIWIFFQSQWIWIHRVVVSDTPDIDHHPGGFRYFDPDPPRDTDGDRDGPPPDD

Sequence (82 aa):
MSESRMEFRLKNTPNDCIQSVKFGPSSSQFLLVASWDKSVRLFDVVNNNMRLQYQHSGPVLDCCFQASNVVRWIAIGREHYL